Protein AF-A0AA50R1G3-F1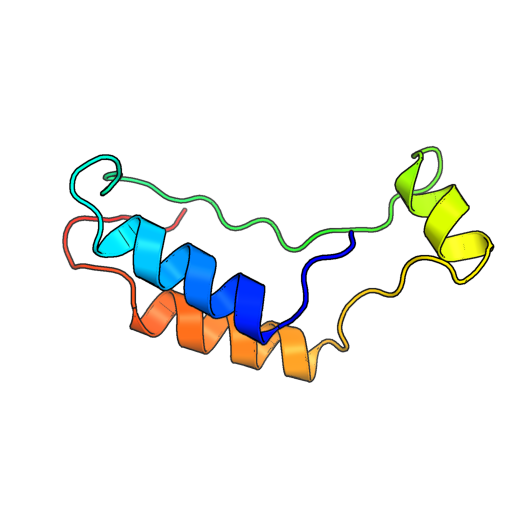 (afdb_monomer_lite)

Radius of gyration: 14.27 Å; chains: 1; bounding box: 32×21×34 Å

Secondary structure (DSSP, 8-state):
----HHHHHHHHHHHHHSTT---SEE---PPP--TTSHHHHHHHTTS--PPPHHHHHHHHHHHHHT--TTPEE-

pLDDT: mean 98.07, std 0.84, range [92.31, 98.75]

Foldseek 3Di:
DPADLVNLLVVLLCQCPPPVHNDLEDEDDQDDQDPPDPVVVCVVVVVDDGDDPVSVVVSVVSSVVSRDPRHDYD

Organism: NCBI:txid2847358

Sequence (74 aa):
PNVDLDRDVAQFKEFFENPAFRADGLKIYPTLVIRGTGLYELWKTGRYKSYPPSTLIDLIAKILAMVPPWTRVY

InterPro domains:
  IPR032432 Radical SAM, C-terminal extension [PF16199] (24-73)
  IPR039661 ELP3/YhcC [PTHR11135] (1-74)

Structure (mmCIF, N/CA/C/O backbone):
data_AF-A0AA50R1G3-F1
#
_entry.id   AF-A0AA50R1G3-F1
#
loop_
_atom_site.group_PDB
_atom_site.id
_atom_site.type_symbol
_atom_site.label_atom_id
_atom_site.label_alt_id
_atom_site.label_comp_id
_atom_site.label_asym_id
_atom_site.label_entity_id
_atom_site.label_seq_id
_atom_site.pdbx_PDB_ins_code
_atom_site.Cartn_x
_atom_site.Cartn_y
_atom_site.Cartn_z
_atom_site.occupancy
_atom_site.B_iso_or_equiv
_atom_site.auth_seq_id
_atom_site.auth_comp_id
_atom_site.auth_asym_id
_atom_site.auth_atom_id
_atom_site.pdbx_PDB_model_num
ATOM 1 N N . PRO A 1 1 ? -9.126 -6.448 3.172 1.00 92.31 1 PRO A N 1
ATOM 2 C CA . PRO A 1 1 ? -9.031 -7.339 4.358 1.00 92.31 1 PRO A CA 1
ATOM 3 C C . PRO A 1 1 ? -8.538 -8.720 3.908 1.00 92.31 1 PRO A C 1
ATOM 5 O O . PRO A 1 1 ? -8.696 -9.029 2.731 1.00 92.31 1 PRO A O 1
ATOM 8 N N . ASN A 1 2 ? -7.982 -9.533 4.812 1.00 96.81 2 ASN A N 1
ATOM 9 C CA . ASN A 1 2 ? -7.523 -10.910 4.534 1.00 96.81 2 ASN A CA 1
ATOM 10 C C . ASN A 1 2 ? -6.308 -11.034 3.587 1.00 96.81 2 ASN A C 1
ATOM 12 O O . ASN A 1 2 ? -6.070 -12.103 3.025 1.00 96.81 2 ASN A O 1
ATOM 16 N N . VAL A 1 3 ? -5.554 -9.948 3.408 1.00 97.56 3 VAL A N 1
ATOM 17 C CA . VAL A 1 3 ? -4.233 -9.936 2.766 1.00 97.56 3 VAL A CA 1
ATOM 18 C C . VAL A 1 3 ? -3.231 -9.543 3.849 1.00 97.56 3 VAL A C 1
ATOM 20 O O . VAL A 1 3 ? -3.476 -8.600 4.605 1.00 97.56 3 VAL A O 1
ATOM 23 N N . ASP A 1 4 ? -2.188 -10.351 4.003 1.00 96.81 4 ASP A N 1
ATOM 24 C CA . ASP A 1 4 ? -1.109 -10.133 4.963 1.00 96.81 4 ASP A CA 1
ATOM 25 C C . ASP A 1 4 ? 0.07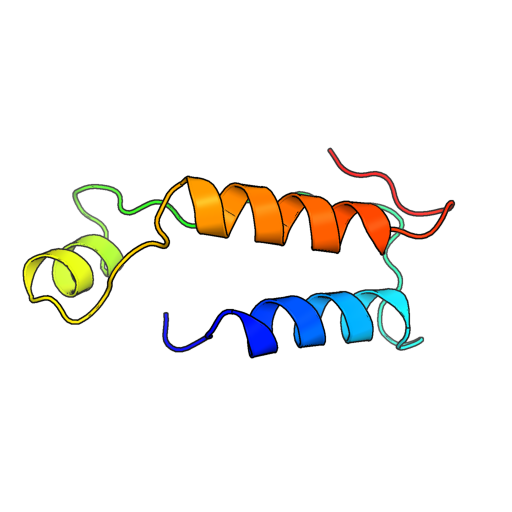7 -9.410 4.305 1.00 96.81 4 ASP A C 1
ATOM 27 O O . ASP A 1 4 ? 0.082 -9.150 3.103 1.00 96.81 4 ASP A O 1
ATOM 31 N N . LEU A 1 5 ? 1.078 -9.084 5.124 1.00 97.50 5 LEU A N 1
ATOM 32 C CA . LEU A 1 5 ? 2.230 -8.285 4.719 1.00 97.50 5 LEU A CA 1
ATOM 33 C C . LEU A 1 5 ? 3.033 -8.936 3.583 1.00 97.50 5 LEU A C 1
ATOM 35 O O . LEU A 1 5 ? 3.486 -8.247 2.670 1.00 97.50 5 LEU A O 1
ATOM 39 N N . ASP A 1 6 ? 3.210 -10.256 3.634 1.00 97.81 6 ASP A N 1
ATOM 40 C CA . ASP A 1 6 ? 3.994 -10.986 2.638 1.00 97.81 6 ASP A CA 1
ATOM 41 C C . ASP A 1 6 ? 3.249 -11.036 1.304 1.00 97.81 6 ASP A C 1
ATOM 43 O O . ASP A 1 6 ? 3.849 -10.875 0.236 1.00 97.81 6 ASP A O 1
ATOM 47 N N . ARG A 1 7 ? 1.922 -11.188 1.361 1.00 98.50 7 ARG A N 1
ATOM 48 C CA . ARG A 1 7 ? 1.066 -11.138 0.177 1.00 98.50 7 ARG A CA 1
ATOM 49 C C . ARG A 1 7 ? 1.002 -9.742 -0.437 1.00 98.50 7 ARG A C 1
ATOM 51 O O . ARG A 1 7 ? 0.999 -9.668 -1.663 1.00 98.50 7 ARG A O 1
ATOM 58 N N . ASP A 1 8 ? 1.019 -8.669 0.354 1.00 98.56 8 ASP A N 1
ATOM 59 C CA . ASP A 1 8 ? 1.129 -7.303 -0.180 1.00 98.56 8 ASP A CA 1
ATOM 60 C C . ASP A 1 8 ? 2.435 -7.136 -0.977 1.00 98.56 8 ASP A C 1
ATOM 62 O O . ASP A 1 8 ? 2.421 -6.670 -2.118 1.00 98.56 8 ASP A O 1
ATOM 66 N N . VAL A 1 9 ? 3.572 -7.583 -0.429 1.00 98.44 9 VAL A N 1
ATOM 67 C CA . VAL A 1 9 ? 4.870 -7.518 -1.131 1.00 98.44 9 VAL A CA 1
ATOM 68 C C . VAL A 1 9 ? 4.855 -8.356 -2.412 1.00 98.44 9 VAL A C 1
ATOM 70 O O . VAL A 1 9 ? 5.287 -7.880 -3.465 1.00 98.44 9 VAL A O 1
ATOM 73 N N . ALA A 1 10 ? 4.339 -9.587 -2.347 1.00 98.62 10 ALA A N 1
ATOM 74 C CA . ALA A 1 10 ? 4.260 -10.478 -3.502 1.00 98.62 10 ALA A CA 1
ATOM 75 C C . ALA A 1 10 ? 3.390 -9.898 -4.630 1.00 98.62 10 ALA A C 1
ATOM 77 O O . ALA A 1 10 ? 3.761 -10.006 -5.799 1.00 98.62 10 ALA A O 1
ATOM 78 N N . GLN A 1 11 ? 2.281 -9.235 -4.289 1.00 98.62 11 GLN A N 1
ATOM 79 C CA . GLN A 1 11 ? 1.398 -8.591 -5.264 1.00 98.62 11 GLN A CA 1
ATOM 80 C C . GLN A 1 11 ? 2.096 -7.464 -6.028 1.00 98.62 11 GLN A C 1
ATOM 82 O O . GLN A 1 11 ? 1.965 -7.388 -7.248 1.00 98.62 11 GLN A O 1
ATOM 87 N N . PHE A 1 12 ? 2.872 -6.612 -5.349 1.00 98.69 12 PHE A N 1
ATOM 88 C CA . PHE A 1 12 ? 3.626 -5.559 -6.038 1.00 98.69 12 PHE A CA 1
ATOM 89 C C . PHE A 1 12 ? 4.770 -6.117 -6.882 1.00 98.69 12 PHE A C 1
ATOM 91 O O . PHE A 1 12 ? 5.002 -5.627 -7.987 1.00 98.69 12 PHE A O 1
ATOM 98 N N . LYS A 1 13 ? 5.444 -7.173 -6.413 1.00 98.56 13 LYS A N 1
ATOM 99 C CA . LYS A 1 13 ? 6.454 -7.864 -7.217 1.00 98.56 13 LYS A CA 1
ATOM 100 C C . LYS A 1 13 ? 5.851 -8.396 -8.521 1.00 98.56 13 LYS A C 1
ATOM 102 O O . LYS A 1 13 ? 6.371 -8.111 -9.597 1.00 98.56 13 LYS A O 1
ATOM 107 N N . GLU A 1 14 ? 4.722 -9.101 -8.438 1.00 98.75 14 GLU A N 1
ATOM 108 C CA . GLU A 1 14 ? 4.011 -9.585 -9.624 1.00 98.75 14 GLU A CA 1
ATOM 109 C C . GLU A 1 14 ? 3.573 -8.428 -10.532 1.00 98.75 14 GLU A C 1
ATOM 111 O O . GLU A 1 14 ? 3.788 -8.491 -11.741 1.00 98.75 14 GLU A O 1
ATOM 116 N N . PHE A 1 15 ? 3.010 -7.357 -9.967 1.00 98.62 15 PHE A N 1
ATOM 117 C CA . PHE A 1 15 ? 2.533 -6.197 -10.724 1.00 98.62 15 PHE A CA 1
ATOM 118 C C . PHE A 1 15 ? 3.621 -5.550 -11.599 1.00 98.62 15 PHE A C 1
ATOM 120 O O . PHE A 1 15 ? 3.330 -5.094 -12.710 1.00 98.62 15 PHE A O 1
ATOM 127 N N . PHE A 1 16 ? 4.871 -5.519 -11.126 1.00 98.50 16 PHE A N 1
ATOM 128 C CA . PHE A 1 16 ? 5.995 -4.963 -11.884 1.00 98.50 16 PHE A CA 1
ATOM 129 C C . PHE A 1 16 ? 6.683 -5.984 -12.807 1.00 98.50 16 PHE A C 1
ATOM 131 O O . PHE A 1 16 ? 7.195 -5.604 -13.862 1.00 98.50 16 PHE A O 1
ATOM 138 N N . GLU A 1 17 ? 6.695 -7.275 -12.462 1.00 98.19 17 GLU A N 1
ATOM 139 C CA . GLU A 1 17 ? 7.399 -8.305 -13.242 1.00 98.19 17 GLU A CA 1
ATOM 140 C C . GLU A 1 17 ? 6.534 -8.923 -14.356 1.00 98.19 17 GLU A C 1
ATOM 142 O O . GLU A 1 17 ? 7.031 -9.143 -15.470 1.00 98.19 17 GLU A O 1
ATOM 147 N N . ASN A 1 18 ? 5.246 -9.169 -14.094 1.00 98.56 18 ASN A N 1
ATOM 148 C CA . ASN A 1 18 ? 4.335 -9.865 -15.003 1.00 98.56 18 ASN A CA 1
ATOM 149 C C . ASN A 1 18 ? 3.981 -8.979 -16.220 1.00 98.56 18 ASN A C 1
ATOM 151 O O . ASN A 1 18 ? 3.451 -7.879 -16.045 1.00 98.56 18 ASN A O 1
ATOM 155 N N . PRO A 1 19 ? 4.228 -9.435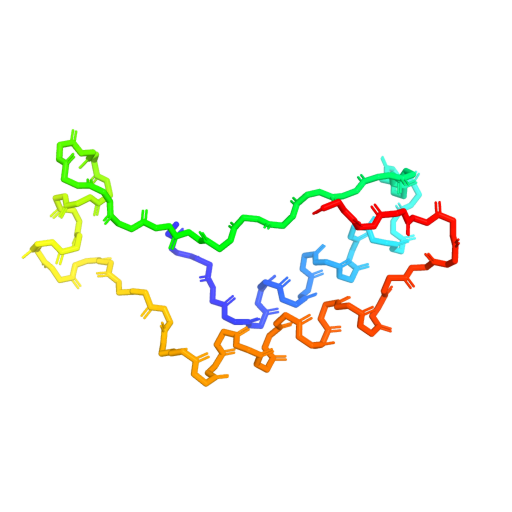 -17.466 1.00 98.12 19 PRO A N 1
ATOM 156 C CA . PRO A 1 19 ? 3.976 -8.647 -18.676 1.00 98.12 19 PRO A CA 1
ATOM 157 C C . PRO A 1 19 ? 2.495 -8.336 -18.938 1.00 98.12 19 PRO A C 1
ATOM 159 O O . PRO A 1 19 ? 2.213 -7.468 -19.757 1.00 98.12 19 PRO A O 1
ATOM 162 N N . ALA A 1 20 ? 1.556 -9.010 -18.265 1.00 98.56 20 ALA A N 1
ATOM 163 C CA . ALA A 1 20 ? 0.139 -8.646 -18.312 1.00 98.56 20 ALA A CA 1
ATOM 164 C C . ALA A 1 20 ? -0.170 -7.327 -17.567 1.00 98.56 20 ALA A C 1
ATOM 166 O O . ALA A 1 20 ? -1.239 -6.752 -17.770 1.00 98.56 20 ALA A O 1
ATOM 167 N N . PHE A 1 21 ? 0.749 -6.861 -16.712 1.00 98.06 21 PHE A N 1
ATOM 168 C CA . PHE A 1 21 ? 0.677 -5.593 -15.981 1.00 98.06 21 PHE A CA 1
ATOM 169 C C . PHE A 1 21 ? 1.749 -4.609 -16.492 1.00 98.06 21 PHE A C 1
ATOM 171 O O . PHE A 1 21 ? 1.786 -4.348 -17.691 1.00 98.06 21 PHE A O 1
ATOM 178 N N . ARG A 1 22 ? 2.613 -4.052 -15.622 1.00 97.69 22 ARG A N 1
ATOM 179 C CA . ARG A 1 22 ? 3.618 -3.005 -15.940 1.00 97.69 22 ARG A CA 1
ATOM 180 C C . ARG A 1 22 ? 3.036 -1.636 -16.299 1.00 97.69 22 ARG A C 1
ATOM 182 O O . ARG A 1 22 ? 3.418 -1.028 -17.293 1.00 97.69 22 ARG A O 1
ATOM 189 N N . ALA A 1 23 ? 2.131 -1.131 -15.466 1.00 98.06 23 ALA A N 1
ATOM 190 C CA . ALA A 1 23 ? 1.546 0.191 -15.675 1.00 98.06 23 ALA A CA 1
ATOM 191 C C . ALA A 1 23 ? 2.588 1.327 -15.605 1.00 98.06 23 ALA A C 1
ATOM 193 O O . ALA A 1 23 ? 3.498 1.304 -14.775 1.00 98.06 23 ALA A O 1
ATOM 194 N N . ASP A 1 24 ? 2.376 2.381 -16.394 1.00 98.56 24 ASP A N 1
ATOM 195 C CA . ASP A 1 24 ? 3.194 3.607 -16.373 1.00 98.56 24 ASP A CA 1
ATOM 196 C C . ASP A 1 24 ? 2.960 4.463 -15.118 1.00 98.56 24 ASP A C 1
ATOM 198 O O . ASP A 1 24 ? 3.721 5.379 -14.812 1.00 98.56 24 ASP A O 1
ATOM 202 N N . GLY A 1 25 ? 1.882 4.197 -14.381 1.00 98.19 25 GLY A N 1
ATOM 203 C CA . GLY A 1 25 ? 1.434 5.017 -13.266 1.00 98.19 25 GLY A CA 1
ATOM 204 C C . GLY A 1 25 ? 0.828 4.198 -12.137 1.00 98.19 25 GLY A C 1
ATOM 205 O O . GLY A 1 25 ? 0.065 3.265 -12.380 1.00 98.19 25 GLY A O 1
ATOM 206 N N . LEU A 1 26 ? 1.124 4.585 -10.898 1.00 98.25 26 LEU A N 1
ATOM 207 C CA . LEU A 1 26 ? 0.611 3.948 -9.691 1.00 98.25 26 LEU A CA 1
ATOM 208 C C . LEU A 1 26 ? 0.207 4.999 -8.651 1.00 98.25 26 LEU A C 1
ATOM 210 O O . LEU A 1 26 ? 0.957 5.926 -8.357 1.00 98.25 26 LEU A O 1
ATOM 214 N N . LYS A 1 27 ? -0.974 4.827 -8.057 1.00 98.50 27 LYS A N 1
ATOM 215 C CA . LYS A 1 27 ? -1.395 5.539 -6.845 1.00 98.50 27 LYS A CA 1
ATOM 216 C C . LYS A 1 27 ? -1.486 4.538 -5.709 1.00 98.50 27 LYS A C 1
ATOM 218 O O . LYS A 1 27 ? -2.210 3.550 -5.828 1.00 98.50 27 LYS A O 1
ATOM 223 N N . ILE A 1 28 ? -0.776 4.799 -4.619 1.00 97.75 28 ILE A N 1
ATOM 224 C CA . ILE A 1 28 ? -0.767 3.914 -3.455 1.00 97.75 28 ILE A CA 1
ATOM 225 C C . ILE A 1 28 ? -1.662 4.525 -2.378 1.00 97.75 28 ILE A C 1
ATOM 227 O O . ILE A 1 28 ? -1.370 5.594 -1.851 1.00 97.75 28 ILE A O 1
ATOM 231 N N . TYR A 1 29 ? -2.751 3.832 -2.046 1.00 97.94 29 TYR A N 1
ATOM 232 C CA . TYR A 1 29 ? -3.682 4.236 -0.993 1.00 97.94 29 TYR A CA 1
ATOM 233 C C . TYR A 1 29 ? -3.619 3.240 0.166 1.00 97.94 29 TYR A C 1
ATOM 235 O O . TYR A 1 29 ? -4.272 2.193 0.106 1.00 97.94 29 TYR A O 1
ATOM 243 N N . PRO A 1 30 ? -2.871 3.545 1.242 1.00 97.31 30 PRO A N 1
ATOM 244 C CA . PRO A 1 30 ? -2.990 2.792 2.479 1.00 97.31 30 PRO A CA 1
ATOM 245 C C . PRO A 1 30 ? -4.451 2.742 2.928 1.00 97.31 30 PRO A C 1
ATOM 247 O O . PRO A 1 30 ? -5.145 3.760 2.957 1.00 97.31 30 PRO A O 1
ATOM 250 N N . THR A 1 31 ? -4.938 1.545 3.250 1.00 97.94 31 THR A N 1
ATOM 251 C CA . THR A 1 31 ? -6.355 1.356 3.576 1.00 97.94 31 THR A CA 1
ATOM 252 C C . THR A 1 31 ? -6.704 2.070 4.882 1.00 97.94 31 THR A C 1
ATOM 254 O O . THR A 1 31 ? -6.122 1.787 5.929 1.00 97.94 31 THR A O 1
ATOM 257 N N . LEU A 1 32 ? -7.701 2.956 4.831 1.00 97.94 32 LEU A N 1
ATOM 258 C CA . LEU A 1 32 ? -8.224 3.671 5.993 1.00 97.94 32 LEU A CA 1
ATOM 259 C C . LEU A 1 32 ? -9.547 3.067 6.465 1.00 97.94 32 LEU A C 1
ATOM 261 O O . LEU A 1 32 ? -10.406 2.699 5.664 1.00 97.94 32 LEU A O 1
ATOM 265 N N . VAL A 1 33 ? -9.742 3.029 7.783 1.00 98.12 33 VAL A N 1
ATOM 266 C CA . VAL A 1 33 ? -11.031 2.690 8.392 1.00 98.12 33 VAL A CA 1
ATOM 267 C C . VAL A 1 33 ? -11.831 3.976 8.591 1.00 98.12 33 VAL A C 1
ATOM 269 O O . VAL A 1 33 ? -11.505 4.788 9.452 1.00 98.12 33 VAL A O 1
ATOM 272 N N . ILE A 1 34 ? -12.892 4.156 7.803 1.00 98.38 34 ILE A N 1
ATOM 273 C CA . ILE A 1 34 ? -13.716 5.373 7.809 1.00 98.38 34 ILE A CA 1
ATOM 274 C C . ILE A 1 34 ? -15.097 5.072 8.393 1.00 98.38 34 ILE A C 1
ATOM 276 O O . ILE A 1 34 ? -15.741 4.096 8.000 1.00 98.38 34 ILE A O 1
ATOM 280 N N . ARG A 1 35 ? -15.570 5.912 9.323 1.00 97.94 35 ARG A N 1
ATOM 281 C CA . ARG A 1 35 ? -16.902 5.775 9.936 1.00 97.94 35 ARG A CA 1
ATOM 282 C C . ARG A 1 35 ? -17.990 5.714 8.856 1.00 97.94 35 ARG A C 1
ATOM 284 O O . ARG A 1 35 ? -17.958 6.480 7.901 1.00 97.94 35 ARG A O 1
ATOM 291 N N . GLY A 1 36 ? -18.959 4.816 9.037 1.00 97.75 36 GLY A N 1
ATOM 292 C CA . GLY A 1 36 ? -20.066 4.615 8.095 1.00 97.75 36 GLY A CA 1
ATOM 293 C C . GLY A 1 36 ? -19.753 3.666 6.933 1.00 97.75 36 GLY A C 1
ATOM 294 O O . GLY A 1 36 ? -20.603 3.468 6.073 1.00 97.75 36 GLY A O 1
ATOM 295 N N . THR A 1 37 ? -18.562 3.059 6.897 1.00 98.50 37 THR A N 1
ATOM 296 C CA . THR A 1 37 ? -18.201 2.049 5.888 1.00 98.50 37 THR A CA 1
ATOM 297 C C . THR A 1 37 ? -18.326 0.627 6.433 1.00 98.50 37 THR A C 1
ATOM 299 O O . THR A 1 37 ? -18.212 0.393 7.634 1.00 98.50 37 THR A O 1
ATOM 302 N N . GLY A 1 38 ? -18.464 -0.364 5.547 1.00 98.25 38 GLY A N 1
ATOM 303 C CA . GLY A 1 38 ? -18.456 -1.775 5.958 1.00 98.25 38 GLY A CA 1
ATOM 304 C C . GLY A 1 38 ? -17.149 -2.200 6.642 1.00 98.25 38 GLY A C 1
ATOM 305 O O . GLY A 1 38 ? -17.165 -3.010 7.568 1.00 98.25 38 GLY A O 1
ATOM 306 N N . LEU A 1 39 ? -16.014 -1.605 6.252 1.00 98.38 39 LEU A N 1
ATOM 307 C CA . LEU A 1 39 ? -14.725 -1.864 6.897 1.00 98.38 39 LEU A CA 1
ATOM 308 C C . LEU A 1 39 ? -14.710 -1.389 8.359 1.00 98.38 39 LEU A C 1
ATOM 310 O O . LEU A 1 39 ? -14.096 -2.040 9.203 1.00 98.38 39 LEU A O 1
ATOM 314 N N . TYR A 1 40 ? -15.424 -0.302 8.675 1.00 98.62 40 TYR A N 1
ATOM 315 C CA . TYR A 1 40 ? -15.586 0.175 10.050 1.00 98.62 40 TYR A CA 1
ATOM 316 C C . TYR A 1 40 ? -16.321 -0.8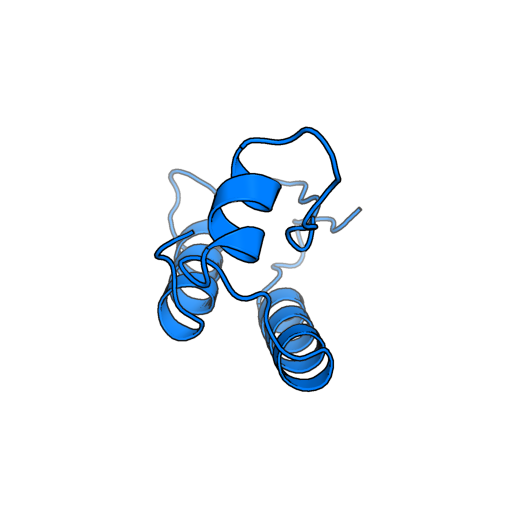32 10.936 1.00 98.62 40 TYR A C 1
ATOM 318 O O . TYR A 1 40 ? -15.893 -1.056 12.065 1.00 98.62 40 TYR A O 1
ATOM 326 N N . GLU A 1 41 ? -17.347 -1.518 10.427 1.00 98.56 41 GLU A N 1
ATOM 327 C CA . GLU A 1 41 ? -18.047 -2.560 11.195 1.00 98.56 41 GLU A CA 1
ATOM 328 C C . GLU A 1 41 ? -17.162 -3.792 11.456 1.00 98.56 41 GLU A C 1
ATOM 330 O O . GLU A 1 41 ? -17.193 -4.392 12.538 1.00 98.56 41 GLU A O 1
ATOM 335 N N . LEU A 1 42 ? -16.306 -4.156 10.495 1.00 98.56 42 LEU A N 1
ATOM 336 C CA . LEU A 1 42 ? -15.305 -5.211 10.692 1.00 98.56 42 LEU A CA 1
ATOM 337 C C . LEU A 1 42 ? -14.264 -4.812 11.740 1.00 98.56 42 LEU A C 1
ATOM 339 O O . LEU A 1 42 ? -13.937 -5.614 12.613 1.00 98.56 42 LEU A O 1
ATOM 343 N N . TRP A 1 43 ? -13.782 -3.571 11.686 1.00 98.38 43 TRP A N 1
ATOM 344 C CA . TRP A 1 43 ? -12.852 -3.030 12.674 1.00 98.38 43 TRP A CA 1
ATOM 345 C C . TRP A 1 43 ? -13.470 -2.989 14.078 1.00 98.38 43 TRP A C 1
ATOM 347 O O . TRP A 1 43 ? -12.874 -3.493 15.028 1.00 98.38 43 TRP A O 1
ATOM 357 N N . LYS A 1 44 ? -14.709 -2.495 14.199 1.00 98.12 44 LYS A N 1
ATOM 358 C CA . LYS A 1 44 ? -15.459 -2.410 15.463 1.00 98.12 44 LYS A CA 1
ATOM 359 C C . LYS A 1 44 ? -15.657 -3.777 16.125 1.00 98.12 44 LYS A C 1
ATOM 361 O O . LYS A 1 44 ? -15.650 -3.877 17.346 1.00 98.12 44 LYS A O 1
ATOM 366 N N . THR A 1 45 ? -15.814 -4.829 15.320 1.00 98.19 45 THR A N 1
ATOM 367 C CA . THR A 1 45 ? -15.952 -6.222 15.790 1.00 98.19 45 THR A CA 1
ATOM 368 C C . THR A 1 45 ? -14.616 -6.961 15.926 1.00 98.19 45 THR A C 1
ATOM 370 O O . THR A 1 45 ? -14.606 -8.164 16.168 1.00 98.19 45 THR A O 1
ATOM 373 N N . GLY A 1 46 ? -13.479 -6.278 15.751 1.00 97.56 46 GLY A N 1
ATOM 374 C CA . GLY A 1 46 ? -12.141 -6.870 15.864 1.00 97.56 46 GLY A CA 1
ATOM 375 C C . GLY A 1 46 ? -11.742 -7.797 14.709 1.00 97.56 46 GLY A C 1
ATOM 376 O O . GLY A 1 46 ? -10.654 -8.371 14.741 1.00 97.56 46 GLY A O 1
ATOM 377 N N . ARG A 1 47 ? -12.587 -7.927 13.678 1.00 98.00 47 ARG A N 1
ATOM 378 C CA . ARG A 1 47 ? -12.364 -8.770 12.487 1.00 98.00 47 ARG A CA 1
ATOM 379 C C . ARG A 1 47 ? -11.473 -8.110 11.434 1.00 98.00 47 ARG A C 1
ATOM 381 O O . ARG A 1 47 ? -11.074 -8.759 10.474 1.00 98.00 47 ARG A O 1
ATOM 388 N N . TYR A 1 48 ? -11.157 -6.829 11.602 1.00 98.19 48 TYR A N 1
ATOM 389 C CA . TYR A 1 48 ? -10.143 -6.127 10.824 1.00 98.19 48 TYR A CA 1
ATOM 390 C C . TYR A 1 48 ? -9.253 -5.297 11.746 1.00 98.19 48 TYR A C 1
ATOM 392 O O . TYR A 1 48 ? -9.736 -4.635 12.664 1.00 98.19 48 TYR A O 1
ATOM 400 N N . LYS A 1 49 ? -7.950 -5.309 11.473 1.00 96.69 49 LYS A N 1
ATOM 401 C CA . LYS A 1 49 ? -6.957 -4.468 12.140 1.00 96.69 49 LYS A CA 1
ATOM 402 C C . LYS A 1 49 ? -6.060 -3.858 11.070 1.00 96.69 49 LYS A C 1
ATOM 404 O O . LYS A 1 49 ? -5.561 -4.580 10.211 1.00 96.69 49 LYS A O 1
ATOM 409 N N . SER A 1 50 ? -5.884 -2.542 11.121 1.00 96.81 50 SER A N 1
ATOM 410 C CA . SER A 1 50 ? -4.896 -1.848 10.296 1.00 96.81 50 SER A CA 1
ATOM 411 C C . SER A 1 50 ? -3.484 -2.200 10.753 1.00 96.81 50 SER A C 1
ATOM 413 O O . SER A 1 50 ? -3.272 -2.563 11.914 1.00 96.81 50 SER A O 1
ATOM 415 N N . TYR A 1 51 ? -2.514 -2.060 9.854 1.00 97.69 51 TYR A N 1
ATOM 416 C CA . TYR A 1 51 ? -1.114 -2.189 10.235 1.00 97.69 51 TYR A CA 1
ATOM 417 C C . TYR A 1 51 ? -0.696 -1.093 11.219 1.00 97.69 51 TYR A C 1
ATOM 419 O O . TYR A 1 51 ? -1.189 0.037 11.129 1.00 97.69 51 TYR A O 1
ATOM 427 N N . PRO A 1 52 ? 0.236 -1.402 12.139 1.00 97.19 52 PRO A N 1
ATOM 428 C CA . PRO A 1 52 ? 0.955 -0.374 12.871 1.00 97.19 52 PRO A CA 1
ATOM 429 C C . PRO A 1 52 ? 1.654 0.588 11.896 1.00 97.19 52 PRO A C 1
ATOM 431 O O . PRO A 1 52 ? 2.134 0.143 10.849 1.00 97.19 52 PRO A O 1
ATOM 434 N N . PRO A 1 53 ? 1.775 1.885 12.234 1.00 97.25 53 PRO A N 1
ATOM 435 C CA . PRO A 1 53 ? 2.417 2.860 11.355 1.00 97.25 53 PRO A CA 1
ATOM 436 C C . PRO A 1 53 ? 3.835 2.475 10.920 1.00 97.25 53 PRO A C 1
ATOM 438 O O . PRO A 1 53 ? 4.159 2.622 9.748 1.00 97.25 53 PRO A O 1
ATOM 441 N N . SER A 1 54 ? 4.660 1.930 11.820 1.00 98.12 54 SER A N 1
ATOM 442 C CA . SER A 1 54 ? 6.021 1.478 11.491 1.00 98.12 54 SER A CA 1
ATOM 443 C C . SER A 1 54 ? 6.022 0.389 10.417 1.00 98.12 54 SER A C 1
ATOM 445 O O . SER A 1 54 ? 6.697 0.523 9.404 1.00 98.12 54 SER A O 1
ATOM 447 N N . THR A 1 55 ? 5.189 -0.640 10.587 1.00 98.19 55 THR A N 1
ATOM 448 C CA . THR A 1 55 ? 5.026 -1.721 9.607 1.00 98.19 55 THR A CA 1
ATOM 449 C C . THR A 1 55 ? 4.571 -1.192 8.250 1.00 98.19 55 THR A C 1
ATOM 451 O O . THR A 1 55 ? 5.065 -1.642 7.219 1.00 98.19 55 THR A O 1
ATOM 454 N N . LEU A 1 56 ? 3.645 -0.229 8.235 1.00 98.12 56 LEU A N 1
ATOM 455 C CA . LEU A 1 56 ? 3.175 0.381 6.995 1.00 98.12 56 LEU A CA 1
ATOM 456 C C . LEU A 1 56 ? 4.285 1.182 6.299 1.00 98.12 56 LEU A C 1
ATOM 458 O O . LEU A 1 56 ? 4.431 1.072 5.087 1.00 98.12 56 LEU A O 1
ATOM 462 N N . ILE A 1 57 ? 5.078 1.959 7.041 1.00 98.38 57 ILE A N 1
ATOM 463 C CA . ILE A 1 57 ? 6.208 2.718 6.483 1.00 98.38 57 ILE A CA 1
ATOM 464 C C . ILE A 1 57 ? 7.224 1.767 5.844 1.00 98.38 57 ILE A C 1
ATOM 466 O O . ILE A 1 57 ? 7.607 1.974 4.692 1.00 98.38 57 ILE A O 1
ATOM 470 N N . ASP A 1 58 ? 7.597 0.697 6.547 1.00 98.56 58 ASP A N 1
ATOM 471 C CA . ASP A 1 58 ? 8.543 -0.300 6.039 1.00 98.56 58 ASP A CA 1
ATOM 472 C C . ASP A 1 58 ? 8.010 -1.006 4.784 1.00 98.56 58 ASP A C 1
ATOM 474 O O . ASP A 1 58 ? 8.757 -1.243 3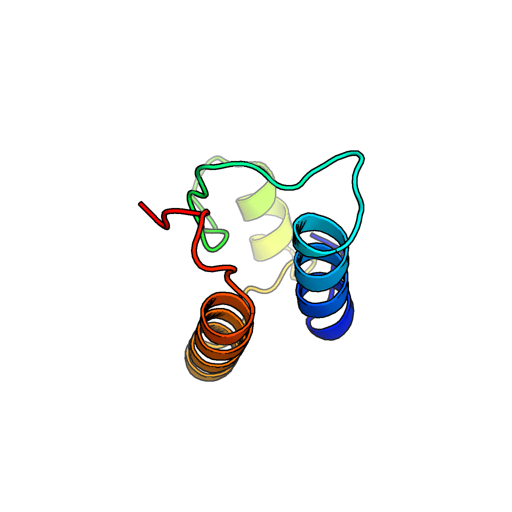.831 1.00 98.56 58 ASP A O 1
ATOM 478 N N . LEU A 1 59 ? 6.711 -1.322 4.755 1.00 98.50 59 LEU A N 1
ATOM 479 C CA . LEU A 1 59 ? 6.055 -1.901 3.583 1.00 98.50 59 LEU A CA 1
ATOM 480 C C . LEU A 1 59 ? 6.126 -0.955 2.381 1.00 98.50 59 LEU A C 1
ATOM 482 O O . LEU A 1 59 ? 6.543 -1.364 1.298 1.00 98.50 59 LEU A O 1
ATOM 486 N N . ILE A 1 60 ? 5.749 0.310 2.566 1.00 98.44 60 ILE A N 1
ATOM 487 C CA . ILE A 1 60 ? 5.760 1.303 1.487 1.00 98.44 60 ILE A CA 1
ATOM 488 C C . ILE A 1 60 ? 7.186 1.536 0.983 1.00 98.44 60 ILE A C 1
ATOM 490 O O . ILE A 1 60 ? 7.392 1.572 -0.227 1.00 98.44 60 ILE A O 1
ATOM 494 N N . ALA A 1 61 ? 8.180 1.617 1.870 1.00 98.50 61 ALA A N 1
ATOM 495 C CA . ALA A 1 61 ? 9.581 1.742 1.474 1.00 98.50 61 ALA A CA 1
ATOM 496 C C . ALA A 1 61 ? 10.038 0.564 0.595 1.00 98.50 61 ALA A C 1
ATOM 498 O O . ALA A 1 61 ? 10.660 0.781 -0.446 1.00 98.50 61 ALA A O 1
ATOM 499 N N . LYS A 1 62 ? 9.671 -0.675 0.959 1.00 98.38 62 LYS A N 1
ATOM 500 C CA . LYS A 1 62 ? 9.938 -1.865 0.133 1.00 98.38 62 LYS A CA 1
ATOM 501 C C . LYS A 1 62 ? 9.247 -1.783 -1.228 1.00 98.38 62 LYS A C 1
ATOM 503 O O . LYS A 1 62 ? 9.880 -2.084 -2.233 1.00 98.38 62 LYS A O 1
ATOM 508 N N . ILE A 1 63 ? 7.982 -1.360 -1.274 1.00 98.44 63 ILE A N 1
ATOM 509 C CA . ILE A 1 63 ? 7.232 -1.207 -2.531 1.00 98.44 63 ILE A CA 1
ATOM 510 C C . ILE A 1 63 ? 7.899 -0.174 -3.438 1.00 98.44 63 ILE A C 1
ATOM 512 O O . ILE A 1 63 ? 8.140 -0.465 -4.606 1.00 98.44 63 ILE A O 1
ATOM 516 N N . LEU A 1 64 ? 8.250 0.997 -2.901 1.00 98.50 64 LEU A N 1
ATOM 517 C CA . LEU A 1 64 ? 8.913 2.062 -3.656 1.00 98.50 64 LEU A CA 1
ATOM 518 C C . LEU A 1 64 ? 10.2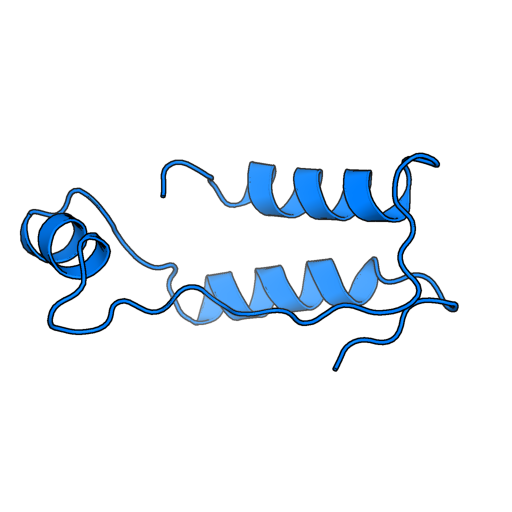80 1.628 -4.200 1.00 98.50 64 LEU A C 1
ATOM 520 O O . LEU A 1 64 ? 10.626 1.992 -5.319 1.00 98.50 64 LEU A O 1
ATOM 524 N N . ALA A 1 65 ? 11.026 0.805 -3.458 1.00 98.38 65 ALA A N 1
ATOM 525 C CA . ALA A 1 65 ? 12.298 0.248 -3.918 1.00 98.38 65 ALA A CA 1
ATOM 526 C C . ALA A 1 65 ? 12.155 -0.742 -5.094 1.00 98.38 65 ALA A C 1
ATOM 528 O O . ALA A 1 65 ? 13.136 -0.998 -5.789 1.00 98.38 65 ALA A O 1
ATOM 529 N N . MET A 1 66 ? 10.958 -1.295 -5.324 1.00 98.19 66 MET A N 1
ATOM 530 C CA . MET A 1 66 ? 10.663 -2.200 -6.446 1.00 98.19 66 MET A CA 1
ATOM 531 C C . MET A 1 66 ? 10.143 -1.472 -7.695 1.00 98.19 66 MET A C 1
ATOM 533 O O . MET A 1 66 ? 9.987 -2.104 -8.738 1.00 98.19 66 MET A O 1
ATOM 537 N N . VAL A 1 67 ? 9.852 -0.169 -7.607 1.00 98.50 67 VAL A N 1
ATOM 538 C CA . VAL A 1 67 ? 9.248 0.587 -8.712 1.00 98.50 67 VAL A CA 1
ATOM 539 C C . VAL A 1 67 ? 10.233 0.679 -9.884 1.00 98.50 67 VAL A C 1
ATOM 541 O O . VAL A 1 67 ? 11.349 1.177 -9.709 1.00 98.50 67 VAL A O 1
ATOM 544 N N . PRO A 1 68 ? 9.846 0.232 -11.091 1.00 98.56 68 PRO A N 1
ATOM 545 C CA . PRO A 1 68 ? 10.718 0.305 -12.247 1.00 98.56 68 PRO A CA 1
ATOM 546 C C . PRO A 1 68 ? 10.806 1.742 -12.796 1.00 98.56 68 PRO A C 1
ATOM 548 O O . PRO A 1 68 ? 9.882 2.534 -12.606 1.00 98.56 68 PRO A O 1
ATOM 551 N N . PRO A 1 69 ? 11.864 2.086 -13.556 1.00 98.44 69 PRO A N 1
ATOM 552 C CA . PRO A 1 69 ? 12.104 3.461 -14.010 1.00 98.44 69 PRO A CA 1
ATOM 553 C C . PRO A 1 69 ? 11.013 4.081 -14.898 1.00 98.44 69 PRO A C 1
ATOM 555 O O . PRO A 1 69 ? 10.984 5.299 -15.051 1.00 98.44 69 PRO A O 1
ATOM 558 N N . TRP A 1 70 ? 10.144 3.270 -15.512 1.00 98.50 70 TRP A N 1
ATOM 559 C CA . TRP A 1 70 ? 9.049 3.751 -16.365 1.00 98.50 70 TRP A CA 1
ATOM 560 C C . TRP A 1 70 ? 7.750 4.029 -15.598 1.00 98.50 70 TRP A C 1
ATOM 562 O O . TRP A 1 70 ? 6.852 4.660 -16.150 1.00 98.50 70 TRP A O 1
ATOM 572 N N . THR A 1 71 ? 7.633 3.586 -14.342 1.00 98.75 71 THR A N 1
ATOM 573 C CA . THR A 1 71 ? 6.418 3.782 -13.547 1.00 98.75 71 THR A CA 1
ATOM 574 C C . THR A 1 71 ? 6.543 5.017 -12.661 1.00 98.75 71 THR A C 1
ATOM 576 O O . THR A 1 71 ? 7.448 5.134 -11.836 1.00 98.75 71 THR A O 1
ATOM 579 N N . ARG A 1 72 ? 5.570 5.922 -12.757 1.00 98.69 72 ARG A N 1
ATOM 580 C CA . ARG A 1 72 ? 5.420 7.057 -11.846 1.00 98.69 72 ARG A CA 1
ATOM 581 C C . ARG A 1 72 ? 4.536 6.692 -10.657 1.00 98.69 72 ARG A C 1
ATOM 583 O O . ARG A 1 72 ? 3.410 6.238 -10.838 1.00 98.69 72 ARG A O 1
ATOM 590 N N . VAL A 1 73 ? 4.995 6.999 -9.447 1.00 98.31 73 VAL A N 1
ATOM 591 C CA . VAL A 1 73 ? 4.140 7.018 -8.251 1.00 98.31 73 VAL A CA 1
ATOM 592 C C . VAL A 1 73 ? 3.572 8.432 -8.068 1.00 98.31 73 VAL A C 1
ATOM 594 O O . VAL A 1 73 ? 4.329 9.403 -8.118 1.00 98.31 73 VAL A O 1
ATOM 597 N N . TYR A 1 74 ? 2.247 8.550 -7.935 1.00 97.31 74 TYR A N 1
ATOM 598 C CA . TYR A 1 74 ? 1.514 9.821 -7.779 1.00 97.31 74 TYR A CA 1
ATOM 599 C C . TYR A 1 74 ? 1.127 10.121 -6.335 1.00 97.31 74 TYR A C 1
ATOM 601 O O . TYR A 1 74 ? 0.861 9.154 -5.586 1.00 97.31 74 TYR A O 1
#